Protein AF-A0A958U863-F1 (afdb_monomer)

Sequence (73 aa):
MINFKKHSGIYTLKAKQELNLPIKEAWDFFSRPENLEKITPPFMGFKITSEVESKAYSGQIITYKVNILPGIS

Radius of gyration: 15.24 Å; Cα contacts (8 Å, |Δi|>4): 74; chains: 1; bounding box: 30×35×31 Å

Solvent-accessible surface area (backbone atoms only — not comparable to full-atom values): 4853 Å² total; per-residue (Å²): 96,81,48,80,50,76,57,96,91,43,80,46,83,46,77,59,82,89,72,101,64,58,69,66,61,54,44,69,46,70,37,18,64,76,47,57,44,75,76,42,65,73,82,32,52,59,40,76,74,47,87,76,62,85,57,65,57,93,88,70,80,81,45,68,46,71,28,87,48,91,94,56,130

Foldseek 3Di:
DWDWDDDPRDIDIDDDDDDPDDPVVVQLQVQAPVSVCVPDDVQQVKAWPDDGDRGHDPPDDTDIHTRPDPPDD

pLDDT: mean 90.03, std 7.08, range [58.88, 97.44]

Structure (mmCIF, N/CA/C/O backbone):
data_AF-A0A958U863-F1
#
_entry.id   AF-A0A958U863-F1
#
loop_
_atom_site.group_PDB
_atom_site.id
_atom_site.type_symbol
_atom_site.label_atom_id
_atom_site.label_alt_id
_atom_site.label_comp_id
_atom_site.label_asym_id
_atom_site.label_entity_id
_atom_site.label_seq_id
_atom_site.pdbx_PDB_ins_code
_atom_site.Cartn_x
_atom_site.Cartn_y
_atom_site.Cartn_z
_atom_site.occupancy
_atom_site.B_iso_or_equiv
_atom_site.auth_seq_id
_atom_site.auth_comp_id
_atom_site.auth_asym_id
_atom_site.auth_atom_id
_atom_site.pdbx_PDB_model_num
ATOM 1 N N . MET A 1 1 ? -10.957 5.714 -11.749 1.00 80.25 1 MET A N 1
ATOM 2 C CA . MET A 1 1 ? -10.457 6.298 -13.021 1.00 80.25 1 MET A CA 1
ATOM 3 C C . MET A 1 1 ? -8.934 6.308 -12.996 1.00 80.25 1 MET A C 1
ATOM 5 O O . MET A 1 1 ? -8.378 6.744 -11.992 1.00 80.25 1 MET A O 1
ATOM 9 N N . ILE A 1 2 ? -8.280 5.785 -14.038 1.00 87.94 2 ILE A N 1
ATOM 10 C CA . ILE A 1 2 ? -6.813 5.794 -14.180 1.00 87.94 2 ILE A CA 1
ATOM 11 C C . ILE A 1 2 ? -6.432 6.989 -15.054 1.00 87.94 2 ILE A C 1
ATOM 13 O O . ILE A 1 2 ? -7.038 7.203 -16.098 1.00 87.94 2 ILE A O 1
ATOM 17 N N . ASN A 1 3 ? -5.444 7.770 -14.625 1.00 90.94 3 ASN A N 1
ATOM 18 C CA . ASN A 1 3 ? -4.972 8.943 -15.346 1.00 90.94 3 ASN A CA 1
ATOM 19 C C . ASN A 1 3 ? -3.440 8.961 -15.412 1.00 90.94 3 ASN A C 1
ATOM 21 O O . ASN A 1 3 ? -2.775 8.963 -14.373 1.00 90.94 3 ASN A O 1
ATOM 25 N N . PHE A 1 4 ? -2.904 9.080 -16.625 1.00 92.12 4 PHE A N 1
ATOM 26 C CA . PHE A 1 4 ? -1.473 9.198 -16.895 1.00 92.12 4 PHE A CA 1
ATOM 27 C C . PHE A 1 4 ? -1.109 10.648 -17.221 1.00 92.12 4 PHE A C 1
ATOM 29 O O . PHE A 1 4 ? -1.798 11.304 -17.999 1.00 92.12 4 PHE A O 1
ATOM 36 N N . LYS A 1 5 ? -0.030 11.167 -16.627 1.00 94.12 5 LYS A N 1
ATOM 37 C CA . LYS A 1 5 ? 0.524 12.493 -16.952 1.00 94.12 5 LYS A CA 1
ATOM 38 C C . LYS A 1 5 ? 2.034 12.403 -17.130 1.00 94.12 5 LYS A C 1
ATOM 40 O O . LYS A 1 5 ? 2.686 11.635 -16.428 1.00 94.12 5 LYS A O 1
ATOM 45 N N . LYS A 1 6 ? 2.574 13.212 -18.042 1.00 94.62 6 LYS A N 1
ATOM 46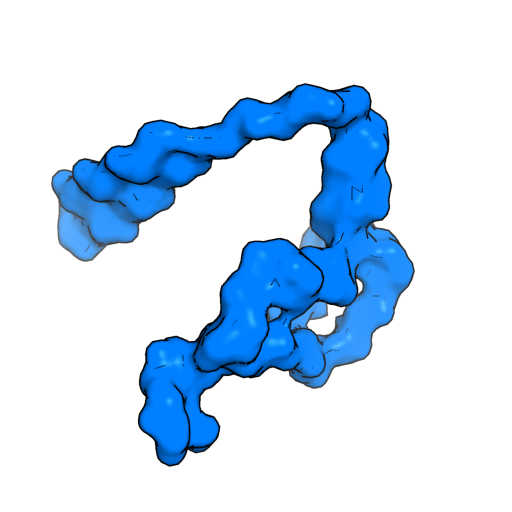 C CA . LYS A 1 6 ? 4.014 13.389 -18.251 1.00 94.62 6 LYS A CA 1
ATOM 47 C C . LYS A 1 6 ? 4.371 14.855 -18.037 1.00 94.62 6 LYS A C 1
ATOM 49 O O . LYS A 1 6 ? 3.776 15.718 -18.674 1.00 94.62 6 LYS A O 1
ATOM 54 N N . HIS A 1 7 ? 5.325 15.130 -17.155 1.00 93.31 7 HIS A 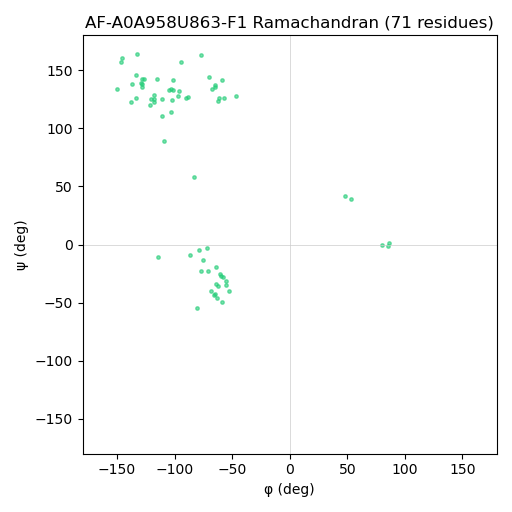N 1
ATOM 55 C CA . HIS A 1 7 ? 5.826 16.484 -16.912 1.00 93.31 7 HIS A CA 1
ATOM 56 C C . HIS A 1 7 ? 7.293 16.424 -16.476 1.00 93.31 7 HIS A C 1
ATOM 58 O O . HIS A 1 7 ? 7.647 15.589 -15.648 1.00 93.31 7 HIS A O 1
ATOM 64 N N . SER A 1 8 ? 8.147 17.271 -17.060 1.00 94.25 8 SER A N 1
ATOM 65 C CA . SER A 1 8 ? 9.591 17.347 -16.765 1.00 94.25 8 SER A CA 1
ATOM 66 C C . SER A 1 8 ? 10.319 15.992 -16.741 1.00 94.25 8 SER A C 1
ATOM 68 O O . SER A 1 8 ? 11.129 15.730 -15.861 1.00 94.25 8 SER A O 1
ATOM 70 N N . GLY A 1 9 ? 10.004 15.099 -17.686 1.00 94.06 9 GLY A N 1
ATOM 71 C CA . GLY A 1 9 ? 10.634 13.773 -17.781 1.00 94.06 9 GLY A CA 1
ATOM 72 C C . GLY A 1 9 ? 10.080 12.705 -16.827 1.00 94.06 9 GLY A C 1
ATOM 73 O O . GLY A 1 9 ? 10.506 11.559 -16.907 1.00 94.06 9 GLY A O 1
ATO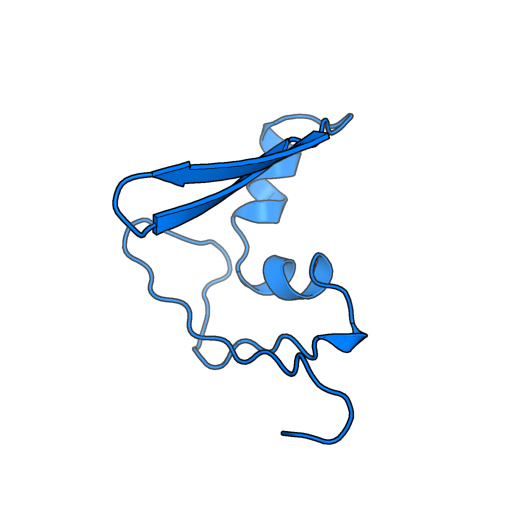M 74 N N . ILE A 1 10 ? 9.098 13.036 -15.984 1.00 95.25 10 ILE A N 1
ATOM 75 C CA . ILE A 1 10 ? 8.483 12.109 -15.026 1.00 95.25 10 ILE A CA 1
ATOM 76 C C . ILE A 1 10 ? 7.132 11.622 -15.561 1.00 95.25 10 ILE A C 1
ATOM 78 O O . ILE A 1 10 ? 6.307 12.427 -16.004 1.00 95.25 10 ILE A O 1
ATOM 82 N N . TYR A 1 11 ? 6.903 10.307 -15.500 1.00 94.81 11 TYR A N 1
ATOM 83 C CA . TYR A 1 11 ? 5.610 9.677 -15.773 1.00 94.81 11 TYR A CA 1
ATOM 84 C C . TYR A 1 11 ? 4.870 9.421 -14.459 1.00 94.81 11 TYR A C 1
ATOM 86 O O . TYR A 1 11 ? 5.405 8.781 -13.558 1.00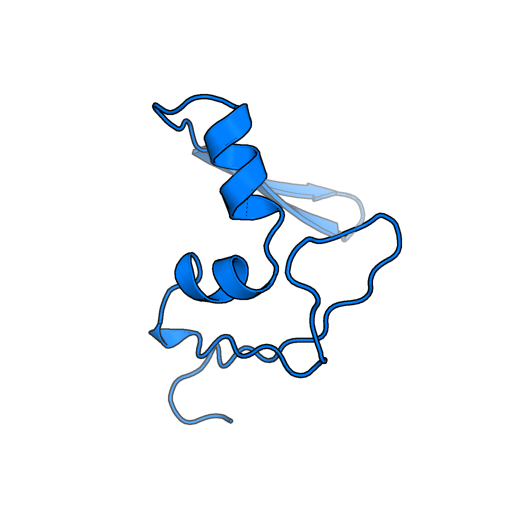 94.81 11 TYR A O 1
ATOM 94 N N . THR A 1 12 ? 3.623 9.881 -14.366 1.00 94.38 12 THR A N 1
ATOM 95 C CA . THR A 1 12 ? 2.798 9.745 -13.161 1.00 94.38 12 THR A CA 1
ATOM 96 C C . THR A 1 12 ? 1.515 8.989 -13.476 1.00 94.38 12 THR A C 1
ATOM 98 O O . THR A 1 12 ? 0.691 9.463 -14.262 1.00 94.38 12 THR A O 1
ATOM 101 N N . LEU A 1 13 ? 1.318 7.853 -12.805 1.00 94.31 13 LEU A N 1
ATOM 102 C CA . LEU A 1 13 ? 0.048 7.133 -12.730 1.00 94.31 13 LEU A CA 1
ATOM 103 C C . LEU A 1 13 ? -0.748 7.649 -11.523 1.00 94.31 13 LEU A C 1
ATOM 105 O O . LEU A 1 13 ? -0.254 7.634 -10.399 1.00 94.31 13 LEU A O 1
ATOM 109 N N . LYS A 1 14 ? -1.995 8.075 -11.737 1.00 94.44 14 LYS A N 1
ATOM 110 C CA . LYS A 1 14 ? -2.961 8.342 -10.661 1.00 94.44 14 LYS A CA 1
ATOM 111 C C . LYS A 1 14 ? -4.160 7.416 -10.809 1.00 94.44 14 LYS A C 1
ATOM 113 O O . LYS A 1 14 ? -4.769 7.379 -11.877 1.00 94.44 14 LYS A O 1
ATOM 118 N N . ALA A 1 15 ? -4.518 6.721 -9.736 1.00 93.12 15 ALA A N 1
ATOM 119 C CA . ALA A 1 15 ? -5.703 5.876 -9.661 1.00 93.12 15 ALA A CA 1
ATOM 120 C C . ALA A 1 15 ? -6.527 6.236 -8.416 1.00 93.12 15 ALA A C 1
ATOM 122 O O . ALA A 1 15 ? -5.969 6.542 -7.365 1.00 93.12 15 ALA A O 1
ATOM 123 N N . LYS A 1 16 ? -7.856 6.209 -8.550 1.00 94.06 16 LYS A N 1
ATOM 124 C CA . LYS A 1 16 ? -8.815 6.336 -7.442 1.00 94.06 16 LYS A CA 1
ATOM 125 C C . LYS A 1 16 ? -9.805 5.179 -7.514 1.00 94.06 16 LYS A C 1
ATOM 127 O O . LYS A 1 16 ? -10.330 4.906 -8.601 1.00 94.06 16 LYS A O 1
ATOM 132 N N . GLN A 1 17 ? -10.069 4.578 -6.359 1.00 91.31 17 GLN A N 1
ATOM 133 C CA . GLN A 1 17 ? -11.105 3.579 -6.129 1.00 91.31 17 GLN A CA 1
ATOM 134 C C . GLN A 1 17 ? -11.979 4.032 -4.956 1.00 91.31 17 GLN A C 1
ATOM 136 O O . GLN A 1 17 ? -11.477 4.632 -4.007 1.00 91.31 17 GLN A O 1
ATOM 141 N N . GLU A 1 18 ? -13.279 3.771 -5.046 1.00 94.38 18 GLU A N 1
ATOM 142 C CA . GLU A 1 18 ? -14.234 4.000 -3.963 1.00 94.38 18 GLU A CA 1
ATOM 143 C C . GLU A 1 18 ? -14.590 2.653 -3.343 1.00 94.38 18 GLU A C 1
ATOM 145 O O . GLU A 1 18 ? -14.816 1.671 -4.052 1.00 94.38 18 GLU A O 1
ATOM 150 N N . LEU A 1 19 ? -14.552 2.602 -2.016 1.00 92.38 19 LEU A N 1
ATOM 151 C CA . LEU A 1 19 ? -14.769 1.396 -1.236 1.00 92.38 19 LEU A CA 1
ATOM 152 C C . LEU A 1 19 ? -15.997 1.610 -0.356 1.00 92.38 19 LEU A C 1
ATOM 154 O O . LEU A 1 19 ? -16.045 2.565 0.416 1.00 92.38 19 LEU A O 1
ATOM 158 N N . ASN A 1 20 ? -16.967 0.705 -0.453 1.00 95.88 20 ASN A N 1
ATOM 159 C CA . ASN A 1 20 ? -18.181 0.735 0.363 1.00 95.88 20 ASN A CA 1
ATOM 160 C C . ASN A 1 20 ? -17.922 0.093 1.735 1.00 95.88 20 ASN A C 1
ATOM 162 O O . ASN A 1 20 ? -18.549 -0.903 2.081 1.00 95.88 20 ASN A O 1
ATOM 166 N N . LEU A 1 21 ? -16.957 0.627 2.489 1.00 96.25 21 LEU A N 1
ATOM 167 C CA . LEU A 1 21 ? -16.644 0.167 3.842 1.00 96.25 21 LEU A CA 1
ATOM 168 C C . LEU A 1 21 ? -16.164 1.311 4.748 1.00 96.25 21 LEU A C 1
ATOM 170 O O . LEU A 1 21 ? -15.672 2.327 4.247 1.00 96.25 21 LEU A O 1
ATOM 174 N N . PRO A 1 22 ? -16.293 1.173 6.081 1.00 97.44 22 PRO A N 1
ATOM 175 C CA . PRO A 1 22 ? -15.834 2.183 7.025 1.00 97.44 22 PRO A CA 1
ATOM 176 C C . PRO A 1 22 ? -14.334 2.457 6.902 1.00 97.44 22 PRO A C 1
ATOM 178 O O . PRO A 1 22 ? -13.522 1.541 6.782 1.00 97.44 22 PRO A O 1
ATOM 181 N N . ILE A 1 23 ? -13.938 3.725 7.046 1.00 95.44 23 ILE A N 1
ATOM 182 C CA . ILE A 1 23 ? -12.525 4.131 6.974 1.00 95.44 23 ILE A CA 1
ATOM 183 C C . ILE A 1 23 ? -11.636 3.367 7.962 1.00 95.44 23 ILE A C 1
ATOM 185 O O . ILE A 1 23 ? -10.496 3.039 7.648 1.00 95.44 23 ILE A O 1
ATOM 189 N N . LYS A 1 24 ? -12.172 3.043 9.143 1.00 96.38 24 LYS A N 1
ATOM 190 C CA . LYS A 1 24 ? -11.458 2.283 10.167 1.00 96.38 24 LYS A CA 1
ATOM 191 C C . LYS A 1 24 ? -11.138 0.865 9.696 1.00 96.38 24 LYS A C 1
ATOM 193 O O . LYS A 1 24 ? -10.024 0.405 9.906 1.00 96.38 24 LYS A O 1
ATOM 198 N N . GLU A 1 25 ? -12.085 0.198 9.043 1.00 96.12 25 GLU A N 1
ATOM 199 C CA . GLU A 1 25 ? -11.883 -1.152 8.509 1.00 96.12 25 GLU A CA 1
ATOM 200 C C . GLU A 1 25 ? -10.891 -1.141 7.345 1.00 96.12 25 GLU A C 1
ATOM 202 O O . GLU A 1 25 ? -10.004 -1.990 7.285 1.00 96.12 25 GLU A O 1
ATOM 207 N N . ALA A 1 26 ? -10.977 -0.127 6.476 1.00 94.25 26 ALA A N 1
ATOM 208 C CA . ALA A 1 26 ? -10.001 0.073 5.410 1.00 94.25 26 ALA A CA 1
ATOM 209 C C . ALA A 1 26 ? -8.596 0.238 6.000 1.00 94.25 26 ALA A C 1
ATOM 211 O O . ALA A 1 26 ? 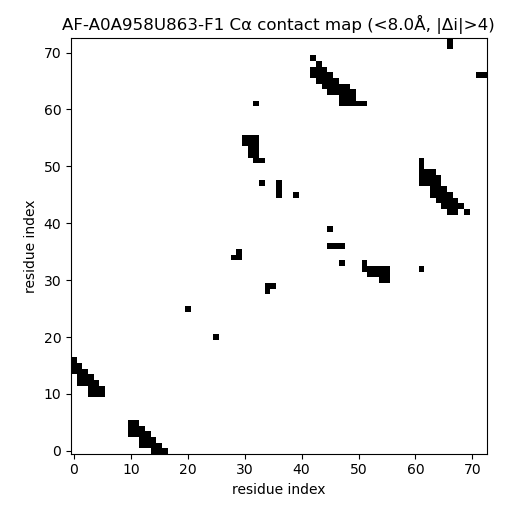-7.661 -0.443 5.586 1.00 94.25 26 ALA A O 1
ATOM 212 N N . TRP A 1 27 ? -8.451 1.112 6.998 1.00 92.50 27 TRP A N 1
ATOM 213 C CA . TRP A 1 27 ? -7.171 1.359 7.649 1.00 92.50 27 TRP A CA 1
ATOM 214 C C . TRP A 1 27 ? -6.633 0.117 8.361 1.00 92.50 27 TRP A C 1
ATOM 216 O O . TRP A 1 27 ? -5.479 -0.232 8.145 1.00 92.50 27 TRP A O 1
ATOM 226 N N . ASP A 1 28 ? -7.461 -0.593 9.134 1.00 94.56 28 ASP A N 1
ATOM 227 C CA . ASP A 1 28 ? -7.068 -1.828 9.826 1.00 94.56 28 ASP A CA 1
ATOM 228 C C . ASP A 1 28 ? -6.598 -2.925 8.847 1.00 94.56 28 ASP A C 1
ATOM 230 O O . ASP A 1 28 ? -5.783 -3.775 9.220 1.00 94.56 28 ASP A O 1
ATOM 234 N N . PHE A 1 29 ? -7.079 -2.906 7.598 1.00 94.62 29 PHE A N 1
ATOM 235 C CA . PHE A 1 29 ? -6.607 -3.781 6.527 1.00 94.62 29 PHE A CA 1
ATOM 236 C C . PHE A 1 29 ? -5.300 -3.277 5.896 1.00 94.62 29 PHE A C 1
ATOM 238 O O . PHE A 1 29 ? -4.319 -4.021 5.859 1.00 94.62 29 PHE A O 1
ATOM 245 N N . PHE A 1 30 ? -5.255 -2.031 5.413 1.00 92.00 30 PHE A N 1
ATOM 246 C CA . PHE A 1 30 ? -4.091 -1.487 4.698 1.00 92.00 30 PHE A CA 1
ATOM 247 C C . PHE A 1 30 ? -2.884 -1.235 5.602 1.00 92.00 30 PHE A C 1
ATOM 249 O O . PHE A 1 30 ? -1.753 -1.240 5.125 1.00 92.00 30 PHE A O 1
ATOM 256 N N . SER A 1 31 ? -3.095 -1.068 6.909 1.00 93.12 31 SER A N 1
ATOM 257 C CA . SER A 1 31 ? -2.006 -0.934 7.871 1.00 93.12 31 SER A CA 1
ATOM 258 C C . SER A 1 31 ? -1.266 -2.247 8.115 1.00 93.12 31 SER A C 1
ATOM 260 O O . SER A 1 31 ? -0.349 -2.252 8.920 1.00 93.12 31 SER A O 1
ATOM 262 N N . ARG A 1 32 ? -1.667 -3.378 7.523 1.00 94.44 32 ARG A N 1
ATOM 263 C CA . ARG A 1 32 ? -0.976 -4.664 7.686 1.00 94.44 32 ARG A CA 1
ATOM 264 C C . ARG A 1 32 ? -0.144 -4.953 6.434 1.00 94.44 32 ARG A C 1
ATOM 266 O O . ARG A 1 32 ? -0.744 -5.186 5.384 1.00 94.44 32 ARG A O 1
ATOM 273 N N . PRO A 1 33 ? 1.197 -4.987 6.520 1.00 91.69 33 PRO A N 1
ATOM 274 C CA . PRO A 1 33 ? 2.065 -5.219 5.362 1.00 91.69 33 PRO A CA 1
ATOM 275 C C . PRO A 1 33 ? 1.707 -6.473 4.554 1.00 91.69 33 PRO A C 1
ATOM 277 O O . PRO A 1 33 ? 1.668 -6.428 3.330 1.00 91.69 33 PRO A O 1
ATOM 280 N N . GLU A 1 34 ? 1.351 -7.566 5.230 1.00 90.69 34 GLU A N 1
ATOM 281 C CA . GLU A 1 34 ? 0.947 -8.840 4.611 1.00 90.69 34 GLU A CA 1
ATOM 282 C C . GLU A 1 34 ? -0.259 -8.712 3.666 1.00 90.69 34 GLU A C 1
ATOM 284 O O . GLU A 1 34 ? -0.416 -9.480 2.718 1.00 90.69 34 GLU A O 1
ATOM 289 N N . ASN A 1 35 ? -1.137 -7.733 3.897 1.00 93.44 35 ASN A N 1
ATOM 290 C CA . ASN A 1 35 ? -2.309 -7.532 3.053 1.00 93.44 35 ASN A CA 1
ATOM 291 C C . ASN A 1 35 ? -1.963 -6.890 1.700 1.00 93.44 35 ASN A C 1
ATOM 293 O O . ASN A 1 35 ? -2.793 -6.947 0.793 1.00 93.44 35 ASN A O 1
ATOM 297 N N . LEU A 1 36 ? -0.753 -6.341 1.527 1.00 88.50 36 LEU A N 1
ATOM 298 C CA . LEU A 1 36 ? -0.266 -5.863 0.229 1.00 88.50 36 LEU A CA 1
ATOM 299 C C . LEU A 1 36 ? -0.171 -7.004 -0.791 1.00 88.50 36 LEU A C 1
ATOM 301 O O . LEU A 1 36 ? -0.505 -6.813 -1.959 1.00 88.50 36 LEU A O 1
ATOM 305 N N . GLU A 1 37 ? 0.201 -8.206 -0.346 1.00 88.31 37 GLU A N 1
ATOM 306 C CA . GLU A 1 37 ? 0.217 -9.397 -1.198 1.00 88.31 37 GLU A CA 1
ATOM 307 C C . GLU A 1 37 ? -1.201 -9.779 -1.639 1.00 88.31 37 GLU A C 1
ATOM 309 O O . GLU A 1 37 ? -1.442 -10.012 -2.818 1.00 88.31 37 GLU A O 1
ATOM 314 N N . LYS A 1 38 ? -2.174 -9.738 -0.718 1.00 90.12 38 LYS A N 1
ATOM 315 C CA . LYS A 1 38 ? -3.573 -10.125 -0.985 1.00 90.12 38 LYS A CA 1
ATOM 316 C C . LYS A 1 38 ? -4.275 -9.240 -2.012 1.00 90.12 38 LYS A C 1
ATOM 318 O O . LYS A 1 38 ? -5.143 -9.719 -2.735 1.00 90.12 38 LYS A O 1
ATOM 323 N N . ILE A 1 39 ? -3.945 -7.949 -2.045 1.00 89.25 39 ILE A N 1
ATOM 324 C CA . ILE A 1 39 ? -4.519 -7.002 -3.016 1.00 89.25 39 ILE A CA 1
ATOM 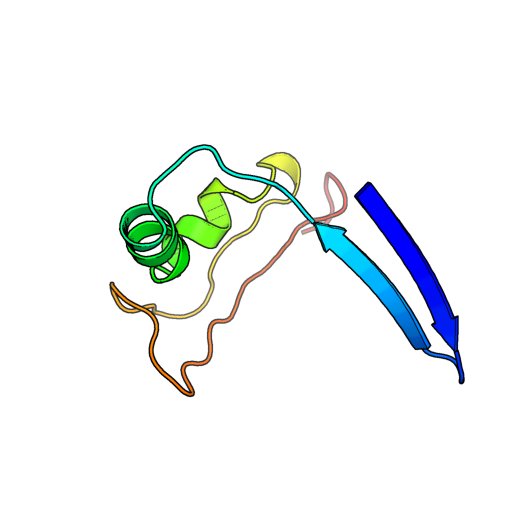325 C C . ILE A 1 39 ? -3.748 -6.970 -4.333 1.00 89.25 39 ILE A C 1
ATOM 327 O O . ILE A 1 39 ? -4.198 -6.337 -5.289 1.00 89.25 39 ILE A O 1
ATOM 331 N N . THR A 1 40 ? -2.591 -7.628 -4.391 1.00 89.44 40 THR A N 1
ATOM 332 C CA . THR A 1 40 ? -1.794 -7.708 -5.606 1.00 89.44 40 THR A CA 1
ATOM 333 C C . THR A 1 40 ? -2.255 -8.915 -6.425 1.00 89.44 40 THR A C 1
ATOM 335 O O . THR A 1 40 ? -2.304 -10.027 -5.902 1.00 89.44 40 THR A O 1
ATOM 338 N N . PRO A 1 41 ? -2.604 -8.740 -7.713 1.00 89.19 41 PRO A N 1
ATOM 339 C CA . PRO A 1 41 ? -2.935 -9.854 -8.589 1.00 89.19 41 PRO A CA 1
ATOM 340 C C . PRO A 1 41 ? -1.925 -11.018 -8.496 1.00 89.19 41 PRO A C 1
ATOM 342 O O . PRO A 1 41 ? -0.727 -10.781 -8.678 1.00 89.19 41 PRO A O 1
ATOM 345 N N . PRO A 1 42 ? -2.381 -12.271 -8.275 1.00 86.62 42 PRO A N 1
ATOM 346 C CA . PRO A 1 42 ? -1.496 -13.405 -7.980 1.00 86.62 42 PRO A CA 1
ATOM 347 C C . PRO A 1 42 ? -0.403 -13.654 -9.025 1.00 86.62 42 PRO A C 1
ATOM 349 O O . PRO A 1 42 ? 0.702 -14.072 -8.689 1.00 86.62 42 PRO A O 1
ATOM 352 N N . PHE A 1 43 ? -0.683 -13.355 -10.297 1.00 85.56 43 PHE A N 1
ATOM 353 C CA . PHE A 1 43 ? 0.274 -13.537 -11.390 1.00 85.56 43 PHE A CA 1
ATOM 354 C C . PHE A 1 43 ? 1.524 -12.653 -11.270 1.00 85.56 43 PHE A C 1
ATOM 356 O O . PHE A 1 43 ? 2.531 -12.968 -11.892 1.00 85.56 43 PHE A O 1
ATOM 363 N N . MET A 1 44 ? 1.480 -11.569 -10.486 1.00 88.31 44 MET A N 1
ATOM 364 C CA . MET A 1 44 ? 2.644 -10.710 -10.249 1.00 88.31 44 MET A 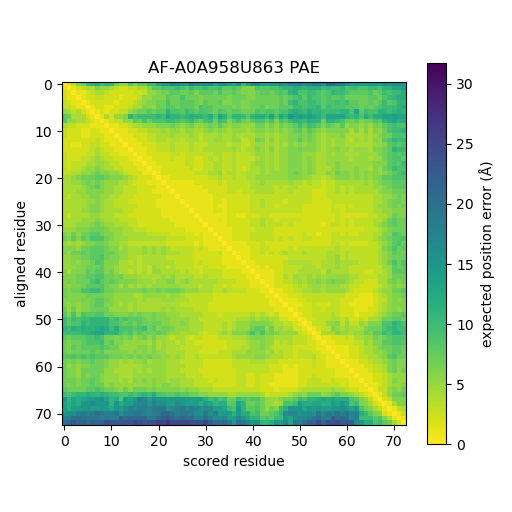CA 1
ATOM 365 C C . MET A 1 44 ? 3.617 -11.287 -9.221 1.00 88.31 44 MET A C 1
ATOM 367 O O . MET A 1 44 ? 4.657 -10.678 -8.990 1.00 88.31 44 MET A O 1
ATOM 371 N N . GLY A 1 45 ? 3.304 -12.418 -8.576 1.00 87.31 45 GLY A N 1
ATOM 372 C CA . GLY A 1 45 ? 4.218 -13.096 -7.653 1.00 87.31 45 GLY A CA 1
ATOM 373 C C . GLY A 1 45 ? 4.768 -12.184 -6.555 1.00 87.31 45 GLY A C 1
ATOM 374 O O . GLY A 1 45 ? 5.960 -12.247 -6.255 1.00 87.31 45 GLY A O 1
ATOM 375 N N . PHE A 1 46 ? 3.928 -11.292 -6.019 1.00 91.12 46 PHE A N 1
ATOM 376 C CA . PHE A 1 46 ? 4.332 -10.374 -4.961 1.00 91.12 46 PHE A CA 1
ATOM 377 C C . PHE A 1 46 ? 4.745 -11.171 -3.730 1.00 91.12 46 PHE A C 1
ATOM 379 O O . PHE A 1 46 ? 3.960 -11.960 -3.217 1.00 91.12 46 PHE A O 1
ATOM 386 N N . LYS A 1 47 ? 5.969 -10.960 -3.253 1.00 90.88 47 LYS A N 1
ATOM 387 C CA . LYS A 1 47 ? 6.482 -11.631 -2.062 1.00 90.88 47 LYS A CA 1
ATOM 388 C C . LYS A 1 47 ? 7.251 -10.652 -1.199 1.00 90.88 47 LYS A C 1
ATOM 390 O O . LYS A 1 47 ? 8.237 -10.073 -1.654 1.00 90.88 47 LYS A O 1
ATOM 395 N N . ILE A 1 48 ? 6.830 -10.503 0.051 1.00 92.38 48 ILE A N 1
ATOM 396 C CA . ILE A 1 48 ? 7.572 -9.734 1.052 1.00 92.38 48 ILE A CA 1
ATOM 397 C C . ILE A 1 48 ? 8.884 -10.469 1.363 1.00 92.38 48 ILE A C 1
ATOM 399 O O . ILE A 1 48 ? 8.905 -11.690 1.520 1.00 92.38 48 ILE A O 1
ATOM 403 N N . THR A 1 49 ? 9.992 -9.731 1.403 1.00 93.81 49 THR A N 1
ATOM 404 C CA . THR A 1 49 ? 11.341 -10.263 1.655 1.00 93.81 49 THR A CA 1
ATOM 405 C C . THR A 1 49 ? 11.955 -9.776 2.965 1.00 93.81 49 THR A C 1
ATOM 407 O O . THR A 1 49 ? 12.980 -10.312 3.376 1.00 93.81 49 THR A O 1
ATOM 410 N N . SER A 1 50 ? 11.345 -8.788 3.620 1.00 92.31 50 SER A N 1
ATOM 411 C CA . SER A 1 50 ? 11.703 -8.348 4.969 1.00 92.31 50 SER A CA 1
ATOM 412 C C . SER A 1 50 ? 10.832 -9.037 6.016 1.00 92.31 50 SER A C 1
ATOM 414 O O . SER A 1 50 ? 9.699 -9.426 5.736 1.00 92.31 50 SER A O 1
ATOM 416 N N . GLU A 1 51 ? 11.314 -9.108 7.252 1.00 90.69 51 GLU A N 1
ATOM 417 C CA . GLU A 1 51 ? 10.421 -9.338 8.387 1.00 90.69 51 GLU A CA 1
ATOM 418 C C . GLU A 1 51 ? 9.478 -8.139 8.531 1.00 90.69 51 GLU A C 1
ATOM 420 O O . GLU A 1 51 ? 9.882 -6.986 8.353 1.00 90.69 51 GLU A O 1
ATOM 425 N N . VAL A 1 52 ? 8.202 -8.408 8.791 1.00 88.38 52 VAL A N 1
ATOM 426 C CA . VAL A 1 52 ? 7.175 -7.373 8.919 1.00 88.38 52 VAL A CA 1
ATOM 427 C C . VAL A 1 52 ? 6.396 -7.567 10.205 1.00 88.38 52 VAL A C 1
ATOM 429 O O . VAL A 1 52 ? 6.057 -8.682 10.593 1.00 88.38 52 VAL A O 1
ATOM 432 N N . GLU A 1 53 ? 6.112 -6.455 10.870 1.00 87.81 53 GLU A N 1
ATOM 433 C CA . GLU A 1 53 ? 5.240 -6.443 12.036 1.00 87.81 53 GLU A CA 1
ATOM 434 C C . GLU A 1 53 ? 3.764 -6.544 11.642 1.00 87.81 53 GLU A C 1
ATOM 436 O O . GLU A 1 53 ? 3.361 -6.249 10.515 1.00 87.81 53 GLU A O 1
ATOM 441 N N . SER A 1 54 ? 2.930 -6.886 12.626 1.00 87.12 54 SER A N 1
ATOM 442 C CA . SER A 1 54 ? 1.481 -7.007 12.439 1.00 87.12 54 SER A CA 1
ATOM 443 C C . SER A 1 54 ? 0.800 -5.706 11.995 1.00 87.12 54 SER A C 1
ATOM 445 O O . SER A 1 54 ? -0.263 -5.767 11.374 1.00 87.12 54 SER A O 1
ATOM 447 N N . LYS A 1 55 ? 1.383 -4.537 12.305 1.00 91.75 55 LYS A N 1
ATOM 448 C CA . LYS A 1 55 ? 0.925 -3.218 11.856 1.00 91.75 55 LYS A CA 1
ATOM 449 C C . LYS A 1 55 ? 2.104 -2.357 11.419 1.00 91.75 55 LYS A C 1
ATOM 451 O O . LYS A 1 55 ? 3.126 -2.300 12.093 1.00 91.75 55 LYS A O 1
ATOM 456 N N . ALA A 1 56 ? 1.912 -1.650 10.316 1.00 92.12 56 ALA A N 1
ATOM 457 C CA . ALA A 1 56 ? 2.852 -0.686 9.798 1.00 92.12 56 ALA A CA 1
ATOM 458 C C . ALA A 1 56 ? 2.911 0.557 10.684 1.00 92.12 56 ALA A C 1
ATOM 460 O O . ALA A 1 56 ? 1.895 1.019 11.213 1.00 92.12 56 ALA A O 1
ATOM 461 N N . TYR A 1 57 ? 4.110 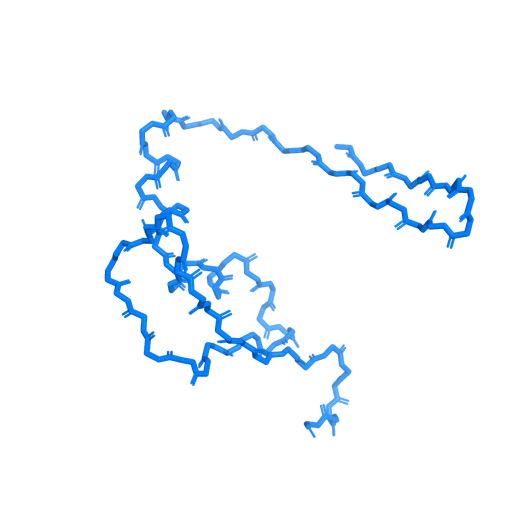1.114 10.805 1.00 90.81 57 TYR A N 1
ATOM 462 C CA . TYR A 1 57 ? 4.385 2.318 11.575 1.00 90.81 57 TYR A CA 1
ATOM 463 C C . TYR A 1 57 ? 5.230 3.302 10.763 1.00 90.81 57 TYR A C 1
ATOM 465 O O . TYR A 1 57 ? 5.823 2.967 9.735 1.00 90.81 57 TYR A O 1
ATOM 473 N N . SER A 1 58 ? 5.262 4.554 11.218 1.00 92.25 58 SER A N 1
ATOM 474 C CA . SER A 1 58 ? 5.986 5.619 10.526 1.00 92.25 58 SER A CA 1
ATOM 475 C C . SER A 1 58 ? 7.481 5.309 10.446 1.00 92.25 58 SER A C 1
ATOM 477 O O . SER A 1 58 ? 8.126 5.094 11.468 1.00 92.25 58 SER A O 1
ATOM 479 N N . GLY A 1 59 ? 8.033 5.333 9.233 1.00 92.38 59 GLY A N 1
ATOM 480 C CA . GLY A 1 59 ? 9.450 5.059 8.980 1.00 92.38 59 GLY A CA 1
ATOM 481 C C . GLY A 1 59 ? 9.801 3.580 8.793 1.00 92.38 59 GLY A C 1
ATOM 482 O O . GLY A 1 59 ? 10.970 3.279 8.567 1.00 92.38 59 GLY A O 1
ATOM 483 N N . GLN A 1 60 ? 8.830 2.661 8.848 1.00 91.88 60 GLN A N 1
ATOM 484 C CA . GLN A 1 60 ? 9.084 1.252 8.550 1.00 91.88 60 GLN A CA 1
ATOM 485 C C . GLN A 1 60 ? 9.490 1.062 7.081 1.00 91.88 60 GLN A C 1
ATOM 487 O O . GLN A 1 60 ? 8.857 1.601 6.170 1.00 91.88 60 GLN A O 1
ATOM 492 N N . ILE A 1 61 ? 10.524 0.251 6.854 1.00 92.69 61 ILE A N 1
ATOM 493 C CA . ILE A 1 61 ? 10.963 -0.169 5.521 1.00 92.69 61 ILE A CA 1
ATOM 494 C C . ILE A 1 61 ? 10.473 -1.597 5.289 1.00 92.69 61 ILE A C 1
ATOM 496 O O . ILE A 1 61 ? 10.780 -2.490 6.072 1.00 92.69 61 ILE A O 1
ATOM 500 N N . ILE A 1 62 ? 9.727 -1.806 4.204 1.00 92.12 62 ILE A N 1
ATOM 501 C CA . ILE A 1 62 ? 9.231 -3.120 3.782 1.00 92.12 62 ILE A CA 1
ATOM 502 C C . ILE A 1 62 ? 9.829 -3.416 2.412 1.00 92.12 62 ILE A C 1
ATOM 504 O O . ILE A 1 62 ? 9.639 -2.640 1.474 1.00 92.12 62 ILE A O 1
ATOM 508 N N . THR A 1 63 ? 10.541 -4.533 2.283 1.00 93.94 63 THR A N 1
ATOM 509 C CA . THR A 1 63 ? 11.098 -4.969 0.999 1.00 93.94 63 THR A CA 1
ATOM 510 C C . THR A 1 63 ? 10.236 -6.069 0.400 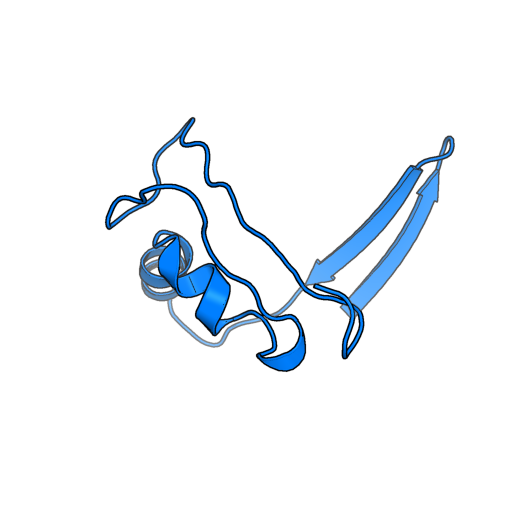1.00 93.94 63 THR A C 1
ATOM 512 O O . THR A 1 63 ? 9.726 -6.934 1.112 1.00 93.94 63 THR A O 1
ATOM 515 N N . TYR A 1 64 ? 10.060 -6.044 -0.918 1.00 92.25 64 TYR A N 1
ATOM 516 C CA . TYR A 1 64 ? 9.290 -7.049 -1.641 1.00 92.25 64 TYR A CA 1
ATOM 517 C C . TYR A 1 64 ? 9.880 -7.314 -3.025 1.00 92.25 64 TYR A C 1
ATOM 519 O O . TYR A 1 64 ? 10.622 -6.501 -3.577 1.00 92.25 64 TYR A O 1
ATOM 527 N N . LYS A 1 65 ? 9.518 -8.463 -3.592 1.00 91.19 65 LYS A N 1
ATOM 528 C CA . LYS A 1 65 ? 9.807 -8.860 -4.968 1.00 91.19 65 LYS A CA 1
ATOM 529 C C . LYS A 1 65 ? 8.502 -8.991 -5.749 1.00 91.19 65 LYS A C 1
ATOM 531 O O . LYS A 1 65 ? 7.510 -9.455 -5.196 1.00 91.19 65 LYS A O 1
ATOM 536 N N . VAL A 1 66 ? 8.519 -8.592 -7.021 1.00 89.62 66 VAL A N 1
ATOM 537 C CA . VAL A 1 66 ? 7.431 -8.806 -7.985 1.00 89.62 66 VAL A CA 1
ATOM 538 C C . VAL A 1 66 ? 7.984 -9.447 -9.254 1.00 89.62 66 VAL A C 1
ATOM 540 O O . VAL A 1 66 ? 9.032 -9.045 -9.754 1.00 89.62 66 VAL A O 1
ATOM 543 N N . ASN A 1 67 ? 7.253 -10.416 -9.788 1.00 86.94 67 ASN A N 1
ATOM 544 C CA . ASN A 1 67 ? 7.540 -11.119 -11.029 1.00 86.94 67 ASN A CA 1
ATOM 545 C C . ASN A 1 67 ? 6.513 -10.683 -12.078 1.00 86.94 67 ASN A C 1
ATOM 547 O O . ASN A 1 67 ? 5.438 -11.260 -12.207 1.00 86.94 67 ASN A O 1
ATOM 551 N N . ILE A 1 68 ? 6.825 -9.612 -12.806 1.00 76.00 68 ILE A N 1
ATOM 552 C CA . ILE A 1 68 ? 5.893 -8.999 -13.767 1.00 76.00 68 ILE A CA 1
ATOM 553 C C . ILE A 1 68 ? 5.814 -9.815 -15.075 1.00 76.00 68 ILE A C 1
ATOM 555 O O . ILE A 1 68 ? 4.819 -9.738 -15.793 1.00 76.00 68 ILE A O 1
ATOM 559 N N . LEU A 1 69 ? 6.843 -10.615 -15.382 1.00 77.88 69 LEU A N 1
ATOM 560 C CA . LEU A 1 69 ? 6.930 -11.432 -16.594 1.00 77.88 69 LEU A CA 1
ATOM 561 C C . LEU A 1 69 ? 6.831 -12.931 -16.251 1.00 77.88 69 LEU A C 1
ATOM 563 O O . LEU A 1 69 ? 7.638 -13.420 -15.456 1.00 77.88 69 LEU A O 1
ATOM 567 N N . PRO A 1 70 ? 5.897 -13.688 -16.859 1.00 69.88 70 PRO A N 1
ATOM 568 C CA . PRO A 1 70 ? 5.816 -15.134 -16.671 1.00 69.88 70 PRO A CA 1
ATOM 569 C C . PRO A 1 70 ? 7.134 -15.822 -17.058 1.00 69.88 70 PRO A C 1
ATOM 571 O O . PRO A 1 70 ? 7.627 -15.639 -18.168 1.00 69.88 70 PRO A O 1
ATOM 574 N N . GLY A 1 71 ? 7.704 -16.621 -16.151 1.00 67.12 71 GLY A N 1
ATOM 575 C CA . GLY A 1 71 ? 8.918 -17.409 -16.409 1.00 67.12 71 GLY A CA 1
ATOM 576 C C . GLY A 1 71 ? 10.253 -16.685 -16.190 1.00 67.12 71 GLY A C 1
ATOM 577 O O . GLY A 1 71 ? 11.295 -17.322 -16.317 1.00 67.12 71 GLY A O 1
ATOM 578 N N . ILE A 1 72 ? 10.249 -15.400 -15.817 1.00 66.31 72 ILE A N 1
ATOM 579 C CA . ILE A 1 72 ? 11.460 -14.653 -15.445 1.00 66.31 72 ILE A CA 1
ATOM 580 C C . ILE A 1 72 ? 11.380 -14.372 -13.943 1.00 66.31 72 ILE A C 1
ATOM 582 O O . ILE A 1 72 ? 10.497 -13.644 -13.490 1.00 66.31 72 ILE A O 1
ATOM 586 N N . SER A 1 73 ? 12.258 -15.025 -13.173 1.00 58.88 73 SER A N 1
ATOM 587 C CA . SER A 1 73 ? 12.354 -14.902 -11.709 1.00 58.88 73 SER A CA 1
ATOM 588 C C . SER A 1 73 ? 13.535 -14.042 -11.312 1.00 58.88 73 SER A C 1
ATOM 590 O O . SER A 1 73 ? 14.630 -14.253 -11.864 1.00 58.88 73 SER A O 1
#

Mean predicted aligned error: 5.34 Å

Secondary structure (DSSP, 8-state):
-EEEEEETTEEEEEE----SS-HHHHHHHHTSTTHHHHHS-GGG--EE-S---SS--TT----EE---STT--